Protein AF-A0A6C0EYM4-F1 (afdb_monomer)

Secondary structure (DSSP, 8-state):
----HHHHHHHHHHHHHHHHHHHHHHHS--PPPHHHHHHHSSHHHHHHHHHHHHHHHHHS-HHHHHHHHHHHHHHHHHHHHHSSHHHHHHHSPPHHHHHHHHHHHT-PPPPHHHHHHHHSPP----S-----S--------TTPPPTT-----

Radius of gyration: 28.39 Å; Cα contacts (8 Å, |Δi|>4): 62; chains: 1; bounding box: 70×40×73 Å

Sequence (153 aa):
MLKKNDSSNKLMNGQFLLFILFVLYIIFNIQTPEPIASIVDSTLGYVVIIGLFALMAVNLHPVVTLVGVFAIYLLFKRSSISTGSLAMTKFLPTENVKSQYLSAFNQFPVTLEEEVVQQMAPLQSGPSMSPKSFSPILNDLHDAANVNYNGVV

Solvent-accessible surface area (backbone atoms only — not comparable to full-atom values): 9386 Å² total; per-residue (Å²): 136,84,91,56,66,72,63,52,56,55,50,54,52,51,51,53,51,52,39,52,50,37,53,49,54,60,72,45,85,73,77,47,55,58,81,58,10,53,51,49,62,32,80,66,32,48,54,51,52,52,53,54,47,54,56,46,47,76,76,47,60,66,69,50,38,56,52,43,53,56,34,50,54,50,48,52,55,42,13,24,56,56,61,40,54,51,55,45,72,74,72,50,73,53,69,70,57,48,47,53,52,53,53,66,75,58,75,62,78,88,45,71,66,56,54,54,56,69,68,43,79,74,86,68,79,66,72,87,71,70,84,68,90,72,75,90,76,82,66,90,58,86,91,50,82,57,97,84,59,83,76,85,132

pLDDT: mean 81.29, std 11.36, range [40.66, 94.88]

Organism: NCBI:txid1070528

Mean predicted aligned error: 15.57 Å

Structure (mmCIF, N/CA/C/O backbone):
data_AF-A0A6C0EYM4-F1
#
_entry.id   AF-A0A6C0EYM4-F1
#
loop_
_atom_site.group_PDB
_atom_site.id
_atom_site.t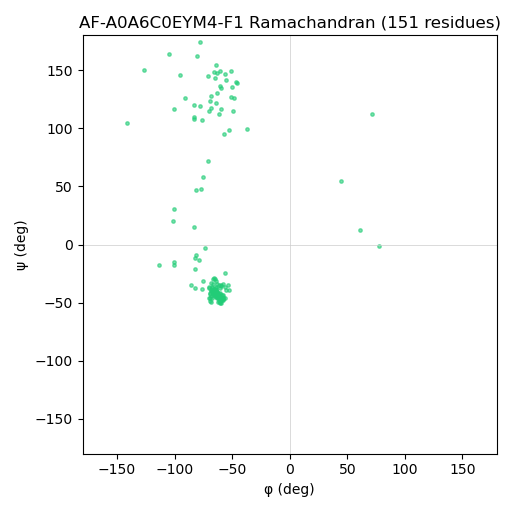ype_symbol
_atom_site.label_atom_id
_atom_site.label_alt_id
_atom_site.label_comp_id
_atom_site.label_asym_id
_atom_site.label_entity_id
_atom_site.label_seq_id
_atom_site.pdbx_PDB_ins_code
_atom_site.Cartn_x
_atom_site.Cartn_y
_atom_site.Cartn_z
_atom_site.occupancy
_atom_site.B_iso_or_equiv
_atom_site.auth_seq_id
_atom_site.auth_comp_id
_atom_site.auth_asym_id
_atom_site.auth_atom_id
_atom_site.pdbx_PDB_model_num
ATOM 1 N N . MET A 1 1 ? 32.669 21.228 -27.493 1.00 40.66 1 MET A N 1
ATOM 2 C CA . MET A 1 1 ? 32.508 19.877 -28.080 1.00 40.66 1 MET A CA 1
ATOM 3 C C . MET A 1 1 ? 31.942 18.954 -27.006 1.00 40.66 1 MET A C 1
ATOM 5 O O . MET A 1 1 ? 32.619 18.687 -26.023 1.00 40.66 1 MET A O 1
ATOM 9 N N . LEU A 1 2 ? 30.664 18.587 -27.122 1.00 53.31 2 LEU A N 1
ATOM 10 C CA . LEU A 1 2 ? 29.898 17.879 -26.090 1.00 53.31 2 LEU A CA 1
ATOM 11 C C . LEU A 1 2 ? 30.152 16.366 -26.161 1.00 53.31 2 LEU A C 1
ATOM 13 O O . LEU A 1 2 ? 29.688 15.690 -27.076 1.00 53.31 2 LEU A O 1
ATOM 17 N N . LYS A 1 3 ? 30.854 15.836 -25.157 1.00 55.25 3 LYS A N 1
ATOM 18 C CA . LYS A 1 3 ? 31.043 14.402 -24.899 1.00 55.25 3 LYS A CA 1
ATOM 19 C C . LYS A 1 3 ? 29.722 13.787 -24.398 1.00 55.25 3 LYS A C 1
ATOM 21 O O . LYS A 1 3 ? 29.570 13.528 -23.211 1.00 55.25 3 LYS A O 1
ATOM 26 N N . LYS A 1 4 ? 28.727 13.636 -25.285 1.00 58.12 4 LYS A N 1
ATOM 27 C CA . LYS A 1 4 ? 27.365 13.168 -24.938 1.00 58.12 4 LYS A CA 1
ATOM 28 C C . LYS A 1 4 ? 27.100 11.682 -25.258 1.00 58.12 4 LYS A C 1
ATOM 30 O O . LYS A 1 4 ? 26.151 11.120 -24.721 1.00 58.12 4 LYS A O 1
ATOM 35 N N . ASN A 1 5 ? 27.936 11.018 -26.062 1.00 59.81 5 ASN A N 1
ATOM 36 C CA . ASN A 1 5 ? 27.590 9.692 -26.598 1.00 59.81 5 ASN A CA 1
ATOM 37 C C . ASN A 1 5 ? 27.705 8.520 -25.607 1.00 59.81 5 ASN A C 1
ATOM 39 O O . ASN A 1 5 ? 26.822 7.667 -25.606 1.00 59.81 5 ASN A O 1
ATOM 43 N N . ASP A 1 6 ? 28.703 8.478 -24.720 1.00 61.38 6 ASP A N 1
ATOM 44 C CA . ASP A 1 6 ? 28.853 7.319 -23.816 1.00 61.38 6 ASP A CA 1
ATOM 45 C C . ASP A 1 6 ? 27.756 7.240 -22.745 1.00 61.38 6 ASP A C 1
ATOM 47 O O . ASP A 1 6 ? 27.263 6.160 -22.420 1.00 61.38 6 ASP A O 1
ATOM 51 N N . SER A 1 7 ? 27.322 8.389 -22.215 1.00 61.56 7 SER A N 1
ATOM 52 C CA . SER A 1 7 ? 26.295 8.432 -21.165 1.00 61.56 7 SER A CA 1
ATOM 53 C C . SER A 1 7 ? 24.909 8.041 -21.695 1.00 61.56 7 SER A C 1
ATOM 55 O O . SER A 1 7 ? 24.162 7.331 -21.023 1.00 61.56 7 SER A O 1
ATOM 57 N N . SER A 1 8 ? 24.585 8.431 -22.935 1.00 61.97 8 SER A N 1
ATOM 58 C CA . SER A 1 8 ? 23.299 8.114 -23.570 1.00 61.97 8 SER A CA 1
ATOM 59 C C . SER A 1 8 ? 23.117 6.611 -23.786 1.00 61.97 8 SER A C 1
ATOM 61 O O . SER A 1 8 ? 22.057 6.075 -23.475 1.00 61.97 8 SER A O 1
ATOM 63 N N . ASN A 1 9 ? 24.157 5.911 -24.253 1.00 64.69 9 ASN A N 1
ATOM 64 C CA . ASN A 1 9 ? 24.098 4.461 -24.468 1.00 64.69 9 ASN A CA 1
ATOM 65 C C . ASN A 1 9 ? 23.930 3.701 -23.144 1.00 64.69 9 ASN A C 1
ATOM 67 O O . ASN A 1 9 ? 23.162 2.744 -23.061 1.00 64.69 9 ASN A O 1
ATOM 71 N N . LYS A 1 10 ? 24.586 4.168 -22.075 1.00 65.94 10 LYS A N 1
ATOM 72 C CA . LYS A 1 10 ? 24.454 3.574 -20.738 1.00 65.94 10 LYS A CA 1
ATOM 73 C C . LYS A 1 10 ? 23.054 3.780 -20.141 1.00 65.94 10 LYS A C 1
ATOM 75 O O . LYS A 1 10 ? 22.506 2.851 -19.552 1.00 65.94 10 LYS A O 1
ATOM 80 N N . LEU A 1 11 ? 22.459 4.960 -20.329 1.00 66.62 11 LEU A N 1
ATOM 81 C CA . LEU A 1 11 ? 21.071 5.254 -19.947 1.00 66.62 11 LEU A CA 1
ATOM 82 C C . LEU A 1 11 ? 20.071 4.380 -20.713 1.00 66.62 11 LEU A C 1
ATOM 84 O O . LEU A 1 11 ? 19.159 3.827 -20.104 1.00 66.62 11 LEU A O 1
ATOM 88 N N . MET A 1 12 ? 20.274 4.201 -22.019 1.00 71.69 12 MET A N 1
ATOM 89 C CA . MET A 1 12 ? 19.407 3.376 -22.865 1.00 71.69 12 MET A CA 1
ATOM 90 C C . MET A 1 12 ? 19.439 1.898 -22.440 1.00 71.69 12 MET A C 1
ATOM 92 O O . MET A 1 12 ? 18.391 1.261 -22.329 1.00 71.69 12 MET A O 1
ATOM 96 N N . ASN A 1 13 ? 20.619 1.392 -22.068 1.00 79.88 13 ASN A N 1
ATOM 97 C CA . ASN A 1 13 ? 20.774 0.050 -21.498 1.00 79.88 13 ASN A CA 1
ATOM 98 C C . ASN A 1 13 ? 20.079 -0.087 -20.129 1.00 79.88 13 ASN A C 1
ATOM 100 O O . ASN A 1 13 ? 19.456 -1.110 -19.851 1.00 79.88 13 ASN A O 1
ATOM 104 N N . GLY A 1 14 ? 20.142 0.949 -19.283 1.00 85.62 14 GLY A N 1
ATOM 105 C CA . GLY A 1 14 ? 19.456 0.969 -17.987 1.00 85.62 14 GLY A CA 1
ATOM 106 C C . GLY A 1 14 ? 17.929 0.977 -18.114 1.00 85.62 14 GLY A C 1
ATOM 107 O O . GLY A 1 14 ? 17.249 0.250 -17.393 1.00 85.62 14 GLY A O 1
ATOM 108 N N . GLN A 1 15 ? 17.383 1.739 -19.066 1.00 87.50 15 GLN A N 1
ATOM 109 C CA . GLN A 1 15 ? 15.942 1.762 -19.347 1.00 87.50 15 GLN A CA 1
ATOM 110 C C . GLN A 1 15 ? 15.438 0.411 -19.858 1.00 87.50 15 GLN A C 1
ATOM 112 O O . GLN A 1 15 ? 14.371 -0.041 -19.448 1.00 87.50 15 GLN A O 1
ATOM 117 N N . PHE A 1 16 ? 16.221 -0.254 -20.710 1.00 88.81 16 PHE A N 1
ATOM 118 C CA . PHE A 1 16 ? 15.896 -1.586 -21.213 1.00 88.81 16 PHE A CA 1
ATOM 119 C C . PHE A 1 16 ? 15.910 -2.646 -20.100 1.00 88.81 16 PHE A C 1
ATOM 121 O O . PHE A 1 16 ? 15.002 -3.472 -20.013 1.00 88.81 16 PHE A O 1
ATOM 128 N N . LEU A 1 17 ? 16.891 -2.579 -19.195 1.00 90.75 17 LEU A N 1
ATOM 129 C CA . LEU A 1 17 ? 16.949 -3.449 -18.019 1.00 90.75 17 LEU A CA 1
ATOM 130 C C . LEU A 1 17 ? 15.743 -3.235 -17.090 1.00 90.75 17 LEU A C 1
ATOM 132 O O . LEU A 1 17 ? 15.131 -4.200 -16.635 1.00 90.75 17 LEU A O 1
ATOM 136 N N . LEU A 1 18 ? 15.367 -1.979 -16.849 1.00 90.62 18 LEU A N 1
ATOM 137 C CA . LEU A 1 18 ? 14.222 -1.626 -16.007 1.00 90.62 18 LEU A CA 1
ATOM 138 C C . LEU A 1 18 ? 12.887 -2.053 -16.641 1.00 90.62 18 LEU A C 1
ATOM 140 O O . LEU A 1 18 ? 11.997 -2.540 -15.949 1.00 90.62 18 LEU A O 1
ATOM 144 N N . PHE A 1 19 ? 12.776 -1.959 -17.967 1.00 92.00 19 PHE A N 1
ATOM 145 C CA . PHE A 1 19 ? 11.646 -2.498 -18.721 1.00 92.00 19 PHE A CA 1
ATOM 146 C C . PHE A 1 19 ? 11.509 -4.013 -18.541 1.00 92.00 19 PHE A C 1
ATOM 148 O O . PHE A 1 19 ? 10.433 -4.491 -18.186 1.00 92.00 19 PHE A O 1
ATOM 155 N N . ILE A 1 20 ? 12.599 -4.764 -18.724 1.00 92.56 20 ILE A N 1
ATOM 156 C CA . ILE A 1 20 ? 12.616 -6.217 -18.507 1.00 92.56 20 ILE A CA 1
ATOM 157 C C . ILE A 1 20 ? 12.218 -6.558 -17.071 1.00 92.56 20 ILE A C 1
ATOM 159 O O . ILE A 1 20 ? 11.397 -7.450 -16.866 1.00 92.56 20 ILE A O 1
ATOM 163 N N . LEU A 1 21 ? 12.741 -5.825 -16.086 1.00 92.19 21 LEU A N 1
ATOM 164 C CA . LEU A 1 21 ? 12.388 -6.013 -14.682 1.00 92.19 21 LEU A CA 1
ATOM 165 C C . LEU A 1 21 ? 10.879 -5.844 -14.450 1.00 92.19 21 LEU A C 1
ATOM 167 O O . LEU A 1 21 ? 10.273 -6.681 -13.786 1.00 92.19 21 LEU A O 1
ATOM 171 N N . PHE A 1 22 ? 10.258 -4.803 -15.012 1.00 92.50 22 PHE A N 1
ATOM 172 C CA . PHE A 1 22 ? 8.813 -4.595 -14.884 1.00 92.50 22 PHE A CA 1
ATOM 173 C C . PHE A 1 22 ? 7.997 -5.671 -15.584 1.00 92.50 22 PHE A C 1
ATOM 175 O O . PHE A 1 22 ? 7.025 -6.157 -15.013 1.00 92.50 22 PHE A O 1
ATOM 182 N N . VAL A 1 23 ? 8.393 -6.083 -16.786 1.00 93.25 23 VAL A N 1
ATOM 183 C CA . VAL A 1 23 ? 7.708 -7.163 -17.506 1.00 93.25 23 VAL A CA 1
ATOM 184 C C . VAL A 1 23 ? 7.774 -8.466 -16.709 1.00 93.25 23 VAL A C 1
ATOM 186 O O . VAL A 1 23 ? 6.745 -9.110 -16.504 1.00 93.25 23 VAL A O 1
ATOM 189 N N . LEU A 1 24 ? 8.953 -8.821 -16.191 1.00 92.69 24 LEU A N 1
ATOM 190 C CA . LEU A 1 24 ? 9.112 -9.979 -15.314 1.00 92.69 24 LEU A CA 1
ATOM 191 C C . LEU A 1 24 ? 8.258 -9.830 -14.052 1.00 92.69 24 LEU A C 1
ATOM 193 O O . LEU A 1 24 ? 7.535 -10.752 -13.699 1.00 92.69 24 LEU A O 1
ATOM 197 N N . TYR A 1 25 ? 8.265 -8.668 -13.407 1.00 90.44 25 TYR A N 1
ATOM 198 C CA . TYR A 1 25 ? 7.447 -8.426 -12.221 1.00 90.44 25 TYR A CA 1
ATOM 199 C C . TYR A 1 25 ? 5.938 -8.576 -12.481 1.00 90.44 25 TYR A C 1
ATOM 201 O O . TYR A 1 25 ? 5.199 -9.069 -11.626 1.00 90.44 25 TYR A O 1
ATOM 209 N N . ILE A 1 26 ? 5.466 -8.151 -13.654 1.00 90.69 26 ILE A N 1
ATOM 210 C CA . ILE A 1 26 ? 4.059 -8.265 -14.044 1.00 90.69 26 ILE A CA 1
ATOM 211 C C . ILE A 1 26 ? 3.683 -9.735 -14.255 1.00 90.69 26 ILE A C 1
ATOM 213 O O . ILE A 1 26 ? 2.680 -10.189 -13.700 1.00 90.69 26 ILE A O 1
ATOM 217 N N . ILE A 1 27 ? 4.491 -10.474 -15.022 1.00 92.62 27 ILE A N 1
ATOM 218 C CA . ILE A 1 27 ? 4.232 -11.877 -15.381 1.00 92.62 27 ILE A CA 1
ATOM 219 C C . ILE A 1 27 ? 4.377 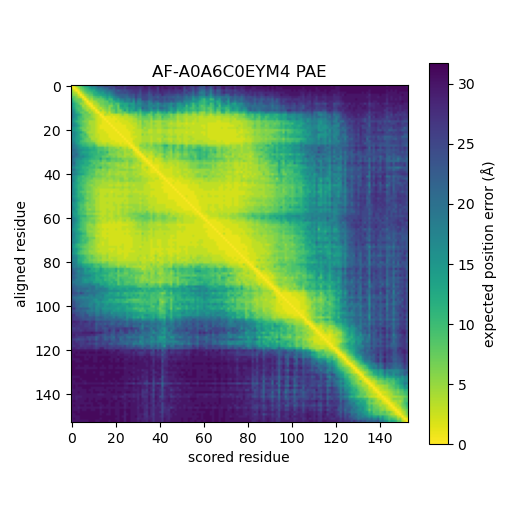-12.790 -14.165 1.00 92.62 27 ILE A C 1
ATOM 221 O O . ILE A 1 27 ? 3.508 -13.620 -13.893 1.00 92.62 27 ILE A O 1
ATOM 225 N N . PHE A 1 28 ? 5.470 -12.643 -13.421 1.00 87.75 28 PHE A N 1
ATOM 226 C CA . PHE A 1 28 ? 5.705 -13.433 -12.228 1.00 87.75 28 PHE A CA 1
ATOM 227 C C . PHE A 1 28 ? 4.857 -12.870 -11.089 1.00 87.75 28 PHE A C 1
ATOM 229 O O . PHE A 1 28 ? 5.010 -11.722 -10.674 1.00 87.75 28 PHE A O 1
ATOM 236 N N . ASN A 1 29 ? 3.956 -13.690 -10.551 1.00 83.00 29 ASN A N 1
ATOM 237 C CA . ASN A 1 29 ? 3.148 -13.340 -9.386 1.00 83.00 29 ASN A CA 1
ATOM 238 C C . ASN A 1 29 ? 3.973 -13.414 -8.089 1.00 83.00 29 ASN A C 1
ATOM 240 O O . ASN A 1 29 ? 3.677 -14.194 -7.188 1.00 83.00 29 ASN A O 1
ATOM 244 N N . ILE A 1 30 ? 5.055 -12.637 -8.030 1.00 83.44 30 ILE A N 1
ATOM 245 C CA . ILE A 1 30 ? 5.956 -12.578 -6.882 1.00 83.44 30 ILE A CA 1
ATOM 246 C C . ILE A 1 30 ? 5.208 -11.877 -5.752 1.00 83.44 30 ILE A C 1
ATOM 248 O O . ILE A 1 30 ? 4.863 -10.696 -5.867 1.00 83.44 30 ILE A O 1
ATOM 252 N N . GLN A 1 31 ? 4.954 -12.613 -4.672 1.00 82.00 31 GLN A N 1
ATOM 253 C CA . GLN A 1 31 ? 4.410 -12.048 -3.445 1.00 82.00 31 GLN A CA 1
ATOM 254 C C . GLN A 1 31 ? 5.458 -11.146 -2.796 1.00 82.00 31 GLN A C 1
ATOM 256 O O . GLN A 1 31 ? 6.612 -11.531 -2.610 1.00 82.00 31 GLN A O 1
ATOM 261 N N . THR A 1 32 ? 5.052 -9.917 -2.494 1.00 84.69 32 THR A N 1
ATOM 262 C CA . THR A 1 32 ? 5.879 -8.958 -1.764 1.00 84.69 32 THR A CA 1
ATOM 263 C C . THR A 1 32 ? 6.020 -9.442 -0.323 1.00 84.69 32 THR A C 1
ATOM 265 O O . THR A 1 32 ? 4.990 -9.634 0.319 1.00 84.69 32 THR A O 1
ATOM 268 N N . PRO A 1 33 ? 7.241 -9.649 0.197 1.00 85.56 33 PRO A N 1
ATOM 269 C CA . PRO A 1 33 ? 7.425 -10.078 1.576 1.00 85.56 33 PRO A CA 1
ATOM 270 C C . PRO A 1 33 ? 6.907 -9.008 2.545 1.00 85.56 33 PRO A C 1
ATOM 272 O O . PRO A 1 33 ? 6.999 -7.808 2.275 1.00 85.56 33 PRO A O 1
ATOM 275 N N . GLU A 1 34 ? 6.388 -9.459 3.683 1.00 83.69 34 GLU A N 1
ATOM 276 C CA . GLU A 1 34 ? 5.642 -8.653 4.657 1.00 83.69 34 GLU A CA 1
ATOM 277 C C . GLU A 1 34 ? 6.358 -7.365 5.134 1.00 83.69 34 GLU A C 1
ATOM 279 O O . GLU A 1 34 ? 5.713 -6.313 5.143 1.00 83.69 34 GLU A O 1
ATOM 284 N N . PRO A 1 35 ? 7.688 -7.341 5.371 1.00 84.19 35 PRO A N 1
ATOM 285 C CA . PRO A 1 35 ? 8.384 -6.110 5.763 1.00 84.19 35 PRO A CA 1
ATOM 286 C C . PRO A 1 35 ? 8.371 -5.016 4.688 1.00 84.19 35 PRO A C 1
ATOM 288 O O . PRO A 1 35 ? 8.384 -3.831 4.999 1.00 84.19 35 PRO A O 1
ATOM 291 N N . ILE A 1 36 ? 8.370 -5.401 3.408 1.00 84.56 36 ILE A N 1
ATOM 292 C CA . ILE A 1 36 ? 8.307 -4.449 2.290 1.00 84.56 36 ILE A CA 1
ATOM 293 C C . ILE A 1 36 ? 6.852 -4.045 2.057 1.00 84.56 36 ILE A C 1
ATOM 295 O O . ILE A 1 36 ? 6.567 -2.884 1.764 1.00 84.56 36 ILE A O 1
ATOM 299 N N . ALA A 1 37 ? 5.933 -5.000 2.215 1.00 85.94 37 ALA A N 1
ATOM 300 C CA . ALA A 1 37 ? 4.513 -4.773 2.022 1.00 85.94 37 ALA A CA 1
ATOM 301 C C . ALA A 1 37 ? 3.936 -3.766 3.031 1.00 85.94 37 ALA A C 1
ATOM 303 O O . ALA A 1 37 ? 3.147 -2.906 2.649 1.00 85.94 37 ALA A O 1
ATOM 304 N N . SER A 1 38 ? 4.367 -3.801 4.293 1.00 85.25 38 SER A N 1
ATOM 305 C CA . SER A 1 38 ? 3.912 -2.846 5.313 1.00 85.25 38 SER A CA 1
ATOM 306 C C . SER A 1 38 ? 4.383 -1.408 5.048 1.00 85.25 38 SER A C 1
ATOM 308 O O . SER A 1 38 ? 3.646 -0.456 5.296 1.00 85.25 38 SER A O 1
ATOM 310 N N . ILE A 1 39 ? 5.582 -1.232 4.482 1.00 87.81 39 ILE A N 1
ATOM 311 C CA . ILE A 1 39 ? 6.114 0.088 4.104 1.00 87.81 39 ILE A CA 1
ATOM 312 C C . ILE A 1 39 ? 5.341 0.657 2.910 1.00 87.81 39 ILE A C 1
ATOM 314 O O . ILE A 1 39 ? 4.969 1.834 2.898 1.00 87.81 39 ILE A O 1
ATOM 318 N N . VAL A 1 40 ? 5.113 -0.184 1.901 1.00 88.88 40 VAL A N 1
ATOM 319 C CA . VAL A 1 40 ? 4.411 0.183 0.668 1.00 88.88 40 VAL A CA 1
ATOM 320 C C . VAL A 1 40 ? 2.930 0.463 0.939 1.00 88.88 40 VAL A C 1
ATOM 322 O O . VAL A 1 40 ? 2.415 1.469 0.458 1.00 88.88 40 VAL A O 1
ATOM 325 N N . ASP A 1 41 ? 2.263 -0.383 1.728 1.00 87.94 41 ASP A N 1
ATOM 326 C CA . ASP A 1 41 ? 0.850 -0.264 2.118 1.00 87.94 41 ASP A CA 1
ATOM 327 C C . ASP A 1 41 ? 0.655 0.716 3.287 1.00 87.94 41 ASP A C 1
ATOM 329 O O . ASP A 1 41 ? -0.021 0.443 4.277 1.00 87.94 41 ASP A O 1
ATOM 333 N N . SER A 1 42 ? 1.281 1.885 3.174 1.00 90.31 42 SER A N 1
ATOM 334 C CA . SER A 1 42 ? 1.094 3.011 4.082 1.00 90.31 42 SER A CA 1
ATOM 335 C C . SER A 1 42 ? 0.733 4.255 3.276 1.00 90.31 42 SER A C 1
ATOM 337 O O . SER A 1 42 ? 1.168 4.421 2.135 1.00 90.31 42 SER A O 1
ATOM 339 N N . THR A 1 43 ? -0.036 5.178 3.860 1.00 89.56 43 THR A N 1
ATOM 340 C CA . THR A 1 43 ? -0.426 6.426 3.177 1.00 89.56 43 THR A CA 1
ATOM 341 C C . THR A 1 43 ? 0.793 7.209 2.683 1.00 89.56 43 THR A C 1
ATOM 343 O O . THR A 1 43 ? 0.783 7.741 1.575 1.00 89.56 43 THR A O 1
ATOM 346 N N . LEU A 1 44 ? 1.873 7.235 3.474 1.00 92.12 44 LEU A N 1
ATOM 347 C CA . LEU A 1 44 ? 3.140 7.851 3.075 1.00 92.12 44 LEU A CA 1
ATOM 348 C C . LEU A 1 44 ? 3.838 7.059 1.962 1.00 92.12 44 LEU A C 1
ATOM 350 O O . LEU A 1 44 ? 4.318 7.666 1.006 1.00 92.12 44 LEU A O 1
ATOM 354 N N . GLY A 1 45 ? 3.857 5.727 2.050 1.00 90.69 45 GLY A N 1
ATOM 355 C CA . GLY A 1 45 ? 4.422 4.846 1.026 1.00 90.69 45 GLY A CA 1
ATOM 356 C C . GLY A 1 45 ? 3.788 5.074 -0.344 1.00 90.69 45 GLY A C 1
ATOM 357 O O . GLY A 1 45 ? 4.505 5.273 -1.328 1.00 90.69 45 GLY A O 1
ATOM 358 N N . TYR A 1 46 ? 2.457 5.164 -0.403 1.00 91.06 46 TYR A N 1
ATOM 359 C CA . TYR A 1 46 ? 1.740 5.465 -1.642 1.00 91.06 46 TYR A CA 1
ATOM 360 C C . TYR A 1 46 ? 2.145 6.810 -2.250 1.00 91.06 46 TYR A C 1
ATOM 362 O O . TYR A 1 46 ? 2.452 6.874 -3.443 1.00 91.06 46 TYR A O 1
ATOM 370 N N . VAL A 1 47 ? 2.212 7.876 -1.447 1.00 94.56 47 VAL A N 1
ATOM 371 C CA . VAL A 1 47 ? 2.609 9.212 -1.926 1.00 94.56 47 VAL A CA 1
ATOM 372 C C . VAL A 1 47 ? 4.042 9.206 -2.460 1.00 94.56 47 VAL A C 1
ATOM 374 O O . VAL A 1 47 ? 4.299 9.737 -3.542 1.00 94.56 47 VAL A O 1
ATOM 377 N N . VAL A 1 48 ? 4.972 8.574 -1.739 1.00 94.88 48 VAL A N 1
ATOM 378 C CA . VAL A 1 48 ? 6.384 8.503 -2.139 1.00 94.88 48 VAL A CA 1
ATOM 379 C C . VAL A 1 48 ? 6.553 7.719 -3.440 1.00 94.88 48 VAL A C 1
ATOM 381 O O . VAL A 1 48 ? 7.259 8.180 -4.337 1.00 94.88 48 VAL A O 1
ATOM 384 N N . ILE A 1 49 ? 5.888 6.570 -3.584 1.00 94.31 49 ILE A N 1
ATOM 385 C CA . ILE A 1 49 ? 5.995 5.734 -4.789 1.00 94.31 49 ILE A CA 1
ATOM 386 C C . ILE A 1 49 ? 5.392 6.445 -6.003 1.00 94.31 49 ILE A C 1
ATOM 388 O O . ILE A 1 49 ? 5.999 6.438 -7.074 1.00 94.31 49 ILE A O 1
ATOM 392 N N . ILE A 1 50 ? 4.244 7.110 -5.843 1.00 94.06 50 ILE A N 1
ATOM 393 C CA . ILE A 1 50 ? 3.633 7.906 -6.917 1.00 94.06 50 ILE A CA 1
ATOM 394 C C . ILE A 1 50 ? 4.541 9.082 -7.303 1.00 94.06 50 ILE A C 1
ATOM 396 O O . ILE A 1 50 ? 4.739 9.333 -8.492 1.00 94.06 50 ILE A O 1
ATOM 400 N N . GLY A 1 51 ? 5.142 9.772 -6.329 1.00 94.31 51 GLY A N 1
ATOM 401 C CA . GLY A 1 51 ? 6.084 10.865 -6.582 1.00 94.31 51 GLY A CA 1
ATOM 402 C C . GLY A 1 51 ? 7.342 10.400 -7.321 1.00 94.31 51 GLY A C 1
ATOM 403 O O . GLY A 1 51 ? 7.735 11.003 -8.322 1.00 94.31 51 GLY A O 1
ATOM 404 N N . LEU A 1 52 ? 7.934 9.283 -6.888 1.00 92.81 52 LEU A N 1
ATOM 405 C CA . LEU A 1 52 ? 9.074 8.664 -7.567 1.00 92.81 52 LEU A CA 1
ATOM 406 C C . LEU A 1 52 ? 8.707 8.260 -8.998 1.00 92.81 52 LEU A C 1
ATOM 408 O O . LEU A 1 52 ? 9.474 8.508 -9.929 1.00 92.81 52 LEU A O 1
ATOM 412 N N . PHE A 1 53 ? 7.524 7.679 -9.189 1.00 94.19 53 PHE A N 1
ATOM 413 C CA . PHE A 1 53 ? 7.047 7.293 -10.508 1.00 94.19 53 PHE A CA 1
ATOM 414 C C . PHE A 1 53 ? 6.824 8.493 -11.426 1.00 94.19 53 PHE A C 1
ATOM 416 O O . PHE A 1 53 ? 7.210 8.432 -12.590 1.00 94.19 53 PHE A O 1
ATOM 423 N N . ALA A 1 54 ? 6.273 9.596 -10.918 1.00 93.62 54 ALA A N 1
ATOM 424 C CA . ALA A 1 54 ? 6.112 10.825 -11.690 1.00 93.62 54 ALA A CA 1
ATOM 425 C C . ALA A 1 54 ? 7.467 11.375 -12.165 1.00 93.62 54 ALA A C 1
ATOM 427 O O . ALA A 1 54 ? 7.611 11.744 -13.331 1.00 93.62 54 ALA A O 1
ATOM 428 N N . LEU A 1 55 ? 8.492 11.353 -11.305 1.00 92.00 55 LEU A N 1
ATOM 429 C CA . LEU A 1 55 ? 9.858 11.713 -11.701 1.00 92.00 55 LEU A CA 1
ATOM 430 C C . LEU A 1 55 ? 10.406 10.759 -12.768 1.00 92.00 55 LEU A C 1
ATOM 432 O O . LEU A 1 55 ? 11.032 11.199 -13.734 1.00 92.00 55 LEU A O 1
ATOM 436 N N . MET A 1 56 ? 10.149 9.459 -12.627 1.00 89.12 56 MET A N 1
ATOM 437 C CA . MET A 1 56 ? 10.554 8.457 -13.609 1.00 89.12 56 MET A CA 1
ATOM 438 C C . MET A 1 56 ? 9.857 8.688 -14.960 1.00 89.12 56 MET A C 1
ATOM 440 O O . MET A 1 56 ? 10.505 8.639 -16.001 1.00 89.12 56 MET A O 1
ATOM 444 N N . ALA A 1 57 ? 8.568 9.030 -14.948 1.00 90.44 57 ALA A N 1
ATOM 445 C CA . ALA A 1 57 ? 7.757 9.263 -16.138 1.00 90.44 57 ALA A CA 1
ATOM 446 C C . ALA A 1 57 ? 8.268 10.422 -17.008 1.00 90.44 57 ALA A C 1
ATOM 448 O O . ALA A 1 57 ? 8.186 10.339 -18.231 1.00 90.44 57 ALA A O 1
ATOM 449 N N . VAL A 1 58 ? 8.817 11.474 -16.392 1.00 91.31 58 VAL A N 1
ATOM 450 C CA . VAL A 1 58 ? 9.378 12.637 -17.106 1.00 91.31 58 VAL A CA 1
ATOM 451 C C . VAL A 1 58 ? 10.735 12.321 -17.748 1.00 91.31 58 VAL A C 1
ATOM 453 O O . VAL A 1 58 ? 11.076 12.888 -18.783 1.00 91.31 58 VAL A O 1
ATOM 456 N N . ASN A 1 59 ? 11.520 11.424 -17.144 1.00 88.12 59 ASN A N 1
ATOM 457 C CA . ASN A 1 59 ? 12.909 11.171 -17.543 1.00 88.12 59 ASN A CA 1
ATOM 458 C C . ASN A 1 59 ? 13.099 9.917 -18.417 1.00 88.12 59 ASN A C 1
ATOM 460 O O . ASN A 1 59 ? 14.154 9.763 -19.038 1.00 88.12 59 ASN A O 1
ATOM 464 N N . LEU A 1 60 ? 12.129 8.998 -18.447 1.00 87.00 60 LEU A N 1
ATOM 465 C CA . LEU A 1 60 ? 12.218 7.728 -19.176 1.00 87.00 60 LEU A CA 1
ATOM 466 C C . LEU A 1 60 ? 11.390 7.722 -20.464 1.00 87.00 60 LEU A C 1
ATOM 468 O O . LEU A 1 60 ? 10.493 8.534 -20.674 1.00 87.00 60 LEU A O 1
ATOM 472 N N . HIS A 1 61 ? 11.687 6.753 -21.333 1.00 88.31 61 HIS A N 1
ATOM 473 C CA . HIS A 1 61 ? 10.922 6.531 -22.552 1.00 88.31 61 HIS A CA 1
ATOM 474 C C . HIS A 1 61 ? 9.442 6.200 -22.243 1.00 88.31 61 HIS A C 1
ATOM 476 O O . HIS A 1 61 ? 9.186 5.343 -21.388 1.00 88.31 61 HIS A O 1
ATOM 482 N N . PRO A 1 62 ? 8.462 6.773 -22.977 1.00 88.38 62 PRO A N 1
ATOM 483 C CA . PRO A 1 62 ? 7.029 6.618 -22.689 1.00 88.38 62 PRO A CA 1
ATOM 484 C C . PRO A 1 62 ? 6.543 5.168 -22.575 1.00 88.38 62 PRO A C 1
ATOM 486 O O . PRO A 1 62 ? 5.682 4.858 -21.757 1.00 88.38 62 PRO A O 1
ATOM 489 N N . VAL A 1 63 ? 7.123 4.258 -23.363 1.00 90.25 63 VAL A N 1
ATOM 490 C CA . VAL A 1 63 ? 6.779 2.824 -23.334 1.00 90.25 63 VAL A CA 1
ATOM 491 C C . VAL A 1 63 ? 7.136 2.178 -21.992 1.00 90.25 63 VAL A C 1
ATOM 493 O O . VAL A 1 63 ? 6.345 1.404 -21.457 1.00 90.25 63 VAL A O 1
ATOM 496 N N . VAL A 1 64 ? 8.298 2.509 -21.419 1.00 91.00 64 VAL A N 1
ATOM 497 C CA . VAL A 1 64 ? 8.729 1.957 -20.122 1.00 91.00 64 VAL A CA 1
ATOM 498 C C . VAL A 1 64 ? 7.843 2.496 -19.008 1.00 91.00 64 VAL A C 1
ATOM 500 O O . VAL A 1 64 ? 7.432 1.745 -18.127 1.00 91.00 64 VAL A O 1
ATOM 503 N N . THR A 1 65 ? 7.489 3.777 -19.091 1.00 91.81 65 THR A N 1
ATOM 504 C CA . THR A 1 65 ? 6.558 4.420 -18.165 1.00 91.81 65 THR A CA 1
ATOM 505 C C . THR A 1 65 ? 5.182 3.761 -18.204 1.00 91.81 65 THR A C 1
ATOM 507 O O . THR A 1 65 ? 4.642 3.448 -17.147 1.00 91.81 65 THR A O 1
ATOM 510 N N . LEU A 1 66 ? 4.636 3.483 -19.394 1.00 93.62 66 LEU A N 1
ATOM 511 C CA . LEU A 1 66 ? 3.333 2.826 -19.542 1.00 93.62 66 LEU A CA 1
ATOM 512 C C . LEU A 1 66 ? 3.314 1.453 -18.861 1.00 93.62 66 LEU A C 1
ATOM 514 O O . LEU A 1 66 ? 2.411 1.167 -18.079 1.00 93.62 66 LEU A O 1
ATOM 518 N N . VAL A 1 67 ? 4.334 0.626 -19.106 1.00 94.44 67 VAL A N 1
ATOM 519 C CA . VAL A 1 67 ? 4.478 -0.673 -18.427 1.00 94.44 67 VAL A CA 1
ATOM 520 C C . VAL A 1 67 ? 4.684 -0.490 -16.919 1.00 94.44 67 VAL A C 1
ATOM 522 O O . VAL A 1 67 ? 4.121 -1.240 -16.121 1.00 94.44 67 VAL A O 1
ATOM 525 N N . GLY A 1 68 ? 5.416 0.547 -16.515 1.00 92.81 68 GLY A N 1
ATOM 526 C CA . GLY A 1 68 ? 5.612 0.920 -15.117 1.00 92.81 68 GLY A CA 1
ATOM 527 C C . GLY A 1 68 ? 4.314 1.241 -14.370 1.00 92.81 68 GLY A C 1
ATOM 528 O O . GLY A 1 68 ? 4.193 0.858 -13.208 1.00 92.81 68 GLY A O 1
ATOM 529 N N . VAL A 1 69 ? 3.311 1.845 -15.026 1.00 94.25 69 VAL A N 1
ATOM 530 C CA . VAL A 1 69 ? 1.983 2.072 -14.414 1.00 94.25 69 VAL A CA 1
ATOM 531 C C . VAL A 1 69 ? 1.360 0.746 -13.977 1.00 94.25 69 VAL A C 1
ATOM 533 O O . VAL A 1 69 ? 0.908 0.611 -12.839 1.00 94.25 69 VAL A O 1
ATOM 536 N N . PHE A 1 70 ? 1.370 -0.256 -14.861 1.00 94.19 70 PHE A N 1
ATOM 537 C CA . PHE A 1 70 ? 0.830 -1.581 -14.552 1.00 94.19 70 PHE A CA 1
ATOM 538 C C . PHE A 1 70 ? 1.625 -2.275 -13.446 1.00 94.19 70 PHE A C 1
ATOM 540 O O . PHE A 1 70 ? 1.029 -2.882 -12.554 1.00 94.19 70 PHE A O 1
ATOM 547 N N . ALA A 1 71 ? 2.954 -2.157 -13.473 1.00 93.44 71 ALA A N 1
ATOM 548 C CA . ALA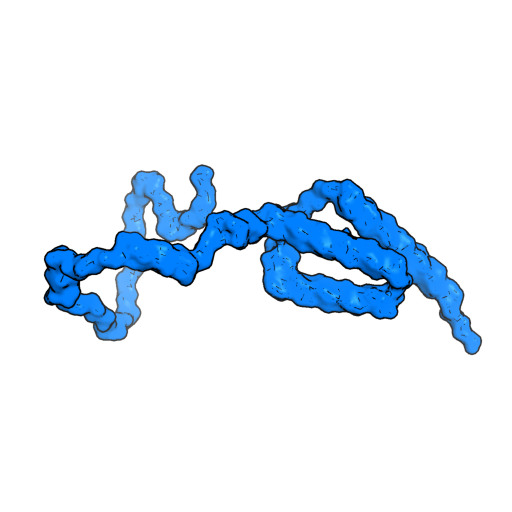 A 1 71 ? 3.816 -2.712 -12.436 1.00 93.44 71 ALA A CA 1
ATOM 549 C C . ALA A 1 71 ? 3.517 -2.101 -11.055 1.00 93.44 71 ALA A C 1
ATOM 551 O O . ALA A 1 71 ? 3.376 -2.844 -10.087 1.00 93.44 71 ALA A O 1
ATOM 552 N N . ILE A 1 72 ? 3.341 -0.780 -10.957 1.00 93.56 72 ILE A N 1
ATOM 553 C CA . ILE A 1 72 ? 3.016 -0.103 -9.690 1.00 93.56 72 ILE A CA 1
ATOM 554 C C . ILE A 1 72 ? 1.628 -0.485 -9.190 1.00 93.56 72 ILE A C 1
ATOM 556 O O . ILE A 1 72 ? 1.459 -0.770 -8.006 1.00 93.56 72 ILE A O 1
ATOM 560 N N . TYR A 1 73 ? 0.639 -0.546 -10.083 1.00 92.06 73 TYR A N 1
ATOM 561 C CA . TYR A 1 73 ? -0.697 -1.003 -9.711 1.00 92.06 73 TYR A CA 1
ATOM 562 C C . TYR A 1 73 ? -0.660 -2.422 -9.122 1.00 92.06 73 TYR A C 1
ATOM 564 O O . TYR A 1 73 ? -1.257 -2.688 -8.075 1.00 92.06 73 TYR A O 1
ATOM 572 N N . LEU A 1 74 ? 0.079 -3.331 -9.766 1.00 91.75 74 LEU A N 1
ATOM 573 C CA . LEU A 1 74 ? 0.273 -4.690 -9.263 1.00 91.75 74 LEU A CA 1
ATOM 574 C C . LEU A 1 74 ? 1.031 -4.708 -7.937 1.00 91.75 74 LEU A C 1
ATOM 576 O O . LEU A 1 74 ? 0.672 -5.492 -7.061 1.00 91.75 74 L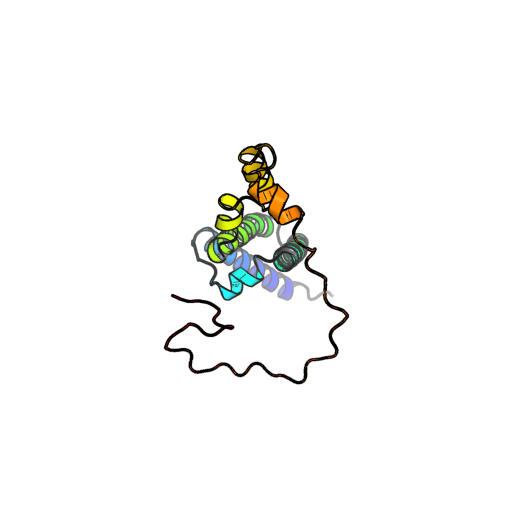EU A O 1
ATOM 580 N N . LEU A 1 75 ? 2.015 -3.829 -7.765 1.00 90.38 75 LEU A N 1
ATOM 58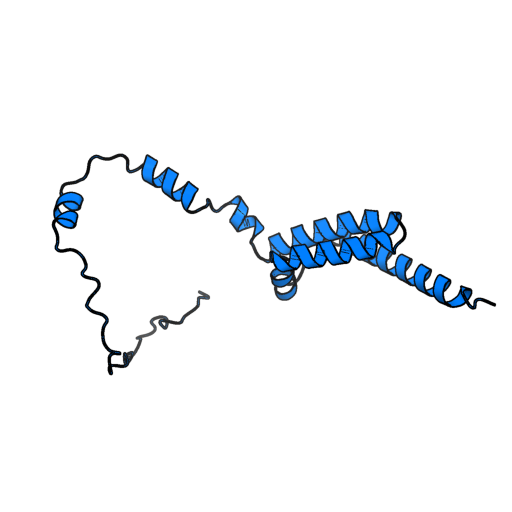1 C CA . LEU A 1 75 ? 2.761 -3.677 -6.522 1.00 90.38 75 LEU A CA 1
ATOM 582 C C . LEU A 1 75 ? 1.852 -3.265 -5.367 1.00 90.38 75 LEU A C 1
ATOM 584 O O . LEU A 1 75 ? 1.858 -3.938 -4.339 1.00 90.38 75 LEU A O 1
ATOM 588 N N . PHE A 1 76 ? 1.001 -2.255 -5.546 1.00 91.19 76 PHE A N 1
ATOM 589 C CA . PHE A 1 76 ? 0.043 -1.842 -4.514 1.00 91.19 76 PHE A CA 1
ATOM 590 C C . PHE A 1 76 ? -0.961 -2.941 -4.193 1.00 91.19 76 PHE A C 1
ATOM 592 O O . PHE A 1 76 ? -1.188 -3.262 -3.027 1.00 91.19 76 PHE A O 1
ATOM 599 N N . LYS A 1 77 ? -1.516 -3.582 -5.225 1.00 89.69 77 LYS A N 1
ATOM 600 C CA . LYS A 1 77 ? -2.473 -4.672 -5.036 1.00 89.69 77 LYS A CA 1
ATOM 601 C C . LYS A 1 77 ? -1.855 -5.839 -4.263 1.00 89.69 77 LYS A C 1
ATOM 603 O O . LYS A 1 77 ? -2.481 -6.356 -3.343 1.00 89.69 77 LYS A O 1
ATOM 608 N N . ARG A 1 78 ? -0.642 -6.264 -4.628 1.00 89.19 78 ARG A N 1
ATOM 609 C CA . ARG A 1 78 ? 0.058 -7.381 -3.971 1.00 89.19 78 ARG A CA 1
ATOM 610 C C . ARG A 1 78 ? 0.467 -7.023 -2.544 1.00 89.19 78 ARG A C 1
ATOM 612 O O . ARG A 1 78 ? 0.290 -7.849 -1.654 1.00 89.19 78 ARG A O 1
ATOM 619 N N . SER A 1 79 ? 0.907 -5.785 -2.326 1.00 87.50 79 SER A N 1
ATOM 620 C CA . SER A 1 79 ? 1.224 -5.258 -1.000 1.00 87.50 79 SER A CA 1
ATOM 621 C C . SER A 1 79 ? 0.010 -5.301 -0.073 1.00 87.50 79 SER A C 1
ATOM 623 O O . SER A 1 79 ? 0.076 -5.890 0.998 1.00 87.50 79 SER A O 1
ATOM 625 N N . SER A 1 80 ? -1.134 -4.783 -0.529 1.00 84.75 80 SER A N 1
ATOM 626 C CA . SER A 1 80 ? -2.367 -4.734 0.266 1.00 84.75 80 SER A CA 1
ATOM 627 C C . SER A 1 80 ? -2.953 -6.121 0.571 1.00 84.75 80 SER A C 1
ATOM 629 O O . SER A 1 80 ? -3.573 -6.329 1.617 1.00 84.75 80 SER A O 1
ATOM 631 N N . ILE A 1 81 ? -2.732 -7.097 -0.320 1.00 85.94 81 ILE A N 1
ATOM 632 C CA . ILE A 1 81 ? -3.065 -8.506 -0.061 1.00 85.94 81 ILE A CA 1
ATOM 633 C C . ILE A 1 81 ? -2.143 -9.087 1.016 1.00 85.94 81 ILE A C 1
ATOM 635 O O . ILE A 1 81 ? -2.636 -9.746 1.926 1.00 85.94 81 ILE A O 1
ATOM 639 N N . SER A 1 82 ? -0.831 -8.843 0.932 1.00 84.94 82 SER A N 1
ATOM 640 C CA . SER A 1 82 ? 0.143 -9.386 1.887 1.00 84.94 82 SER A CA 1
ATOM 641 C C . SER A 1 82 ? -0.014 -8.806 3.293 1.00 84.94 82 SER A C 1
ATOM 643 O O . SER A 1 82 ? 0.146 -9.541 4.259 1.00 84.94 82 SER A O 1
ATOM 645 N N . THR A 1 83 ? -0.333 -7.516 3.415 1.00 82.94 83 THR A N 1
ATOM 646 C CA . THR A 1 83 ? -0.559 -6.847 4.709 1.00 82.94 83 THR A CA 1
ATOM 647 C C . THR A 1 83 ? -1.958 -7.144 5.278 1.00 82.94 83 THR A C 1
ATOM 649 O O . THR A 1 83 ? -2.241 -6.857 6.434 1.00 82.94 83 THR A O 1
ATOM 652 N N . GLY A 1 84 ? -2.876 -7.701 4.476 1.00 78.31 84 GLY A N 1
ATOM 653 C CA . GLY A 1 84 ? -4.258 -7.978 4.890 1.00 78.31 84 GLY A CA 1
ATOM 654 C C . GLY A 1 84 ? -5.182 -6.751 4.912 1.00 78.31 84 GLY A C 1
ATOM 655 O O . GLY A 1 84 ? -6.383 -6.888 5.153 1.00 78.31 84 GLY A O 1
ATOM 656 N N . SER A 1 85 ? -4.670 -5.562 4.582 1.00 79.69 85 SER A N 1
ATOM 657 C CA . SER A 1 85 ? -5.439 -4.313 4.464 1.00 79.69 85 SER A CA 1
ATOM 658 C C . SER A 1 85 ? -6.600 -4.434 3.468 1.00 79.69 85 SER A C 1
ATOM 660 O O . SER A 1 85 ? -7.709 -3.951 3.716 1.00 79.69 85 SER A O 1
ATOM 662 N N . LEU A 1 86 ? -6.406 -5.179 2.372 1.00 79.88 86 LEU A N 1
ATOM 663 C CA . LEU A 1 86 ? -7.473 -5.435 1.401 1.00 79.88 86 LEU A CA 1
ATOM 664 C C . LEU A 1 86 ? -8.628 -6.252 2.001 1.00 79.88 86 LEU A C 1
ATOM 666 O O . LEU A 1 86 ? -9.793 -6.006 1.695 1.00 79.88 86 LEU A O 1
ATOM 670 N N . ALA A 1 87 ? -8.319 -7.239 2.845 1.00 79.44 87 ALA A N 1
ATOM 671 C CA . ALA A 1 87 ? -9.343 -8.033 3.516 1.00 79.44 87 ALA A CA 1
ATOM 672 C C . ALA A 1 87 ? -10.078 -7.181 4.557 1.00 79.44 87 ALA A C 1
ATOM 674 O O . ALA A 1 87 ? -11.306 -7.208 4.622 1.00 79.44 87 ALA A O 1
ATOM 675 N N . MET A 1 88 ? -9.336 -6.360 5.299 1.00 80.81 88 MET A N 1
ATOM 676 C CA . MET A 1 88 ? -9.906 -5.454 6.287 1.00 80.81 88 MET A CA 1
ATOM 677 C C . MET A 1 88 ? -10.868 -4.445 5.653 1.00 80.81 88 MET A C 1
ATOM 679 O O . MET A 1 88 ? -12.015 -4.354 6.070 1.00 80.81 88 MET A O 1
ATOM 683 N N . THR A 1 89 ? -10.468 -3.768 4.580 1.00 80.56 89 THR A N 1
ATOM 684 C CA . THR A 1 89 ? -11.340 -2.802 3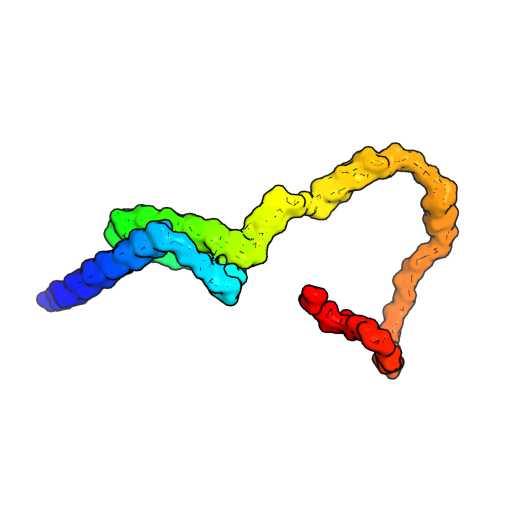.884 1.00 80.56 89 THR A CA 1
ATOM 685 C C . THR A 1 89 ? -12.568 -3.437 3.228 1.00 80.56 89 THR A C 1
ATOM 687 O O . THR A 1 89 ? -13.599 -2.780 3.099 1.00 80.56 89 THR A O 1
ATOM 690 N N . LYS A 1 90 ? -12.481 -4.703 2.799 1.00 82.38 90 LYS A N 1
ATOM 691 C CA . LYS A 1 90 ? -13.577 -5.390 2.105 1.00 82.38 90 LYS A CA 1
ATOM 692 C C . LYS A 1 90 ? -14.587 -6.043 3.047 1.00 82.38 90 LYS A C 1
ATOM 694 O O . LYS A 1 90 ? -15.766 -6.109 2.703 1.00 82.38 90 LYS A O 1
ATOM 699 N N . PHE A 1 91 ? -14.129 -6.569 4.180 1.00 82.38 91 PHE A N 1
ATOM 700 C CA . PHE A 1 91 ? 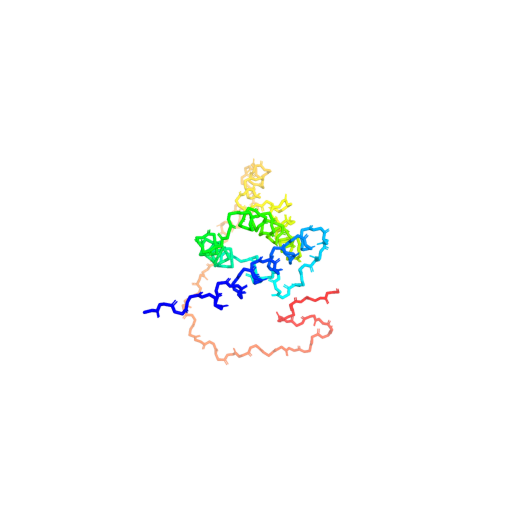-14.950 -7.407 5.058 1.00 82.38 91 PHE A CA 1
ATOM 701 C C . PHE A 1 91 ? -15.257 -6.775 6.418 1.00 82.38 91 PHE A C 1
ATOM 703 O O . PHE A 1 91 ? -16.202 -7.220 7.066 1.00 82.38 91 PHE A O 1
ATOM 710 N N . LEU A 1 92 ? -14.517 -5.748 6.854 1.00 83.88 92 LEU A N 1
ATOM 711 C CA . LEU A 1 92 ? -14.795 -5.056 8.113 1.00 83.88 92 LEU A CA 1
ATOM 712 C C . LEU A 1 92 ? -15.539 -3.735 7.841 1.00 83.88 92 LEU A C 1
ATOM 714 O O . LEU A 1 92 ? -14.986 -2.845 7.189 1.00 83.88 92 LEU A O 1
ATOM 718 N N . PRO A 1 93 ? -16.789 -3.574 8.322 1.00 81.06 93 PRO A N 1
ATOM 719 C CA . PRO A 1 93 ? -17.463 -2.284 8.277 1.00 81.06 93 PRO A CA 1
ATOM 720 C C . PRO A 1 93 ? -16.735 -1.287 9.183 1.00 81.06 93 PRO A C 1
ATOM 722 O O . PRO A 1 93 ? -16.179 -1.655 10.218 1.00 81.06 93 PRO A O 1
ATOM 725 N N . THR A 1 94 ? -16.765 -0.006 8.819 1.00 85.06 94 THR A N 1
ATOM 726 C CA . THR A 1 94 ? -16.250 1.048 9.701 1.00 85.06 94 THR A CA 1
ATOM 727 C C . THR A 1 94 ? -17.080 1.116 10.980 1.00 85.06 94 THR A C 1
ATOM 729 O O . THR A 1 94 ? -18.261 0.764 10.974 1.00 85.06 94 THR A O 1
ATOM 732 N N . GLU A 1 95 ? -16.495 1.610 12.074 1.00 85.38 95 GLU A N 1
ATOM 733 C CA . GLU A 1 95 ? -17.214 1.695 13.353 1.00 85.38 95 GLU A CA 1
ATOM 734 C C . GLU A 1 95 ? -18.496 2.530 13.237 1.00 85.38 95 GLU A C 1
ATOM 736 O O . GLU A 1 95 ? -19.510 2.173 13.820 1.00 85.38 95 GLU A O 1
ATOM 741 N N . ASN A 1 96 ? -18.501 3.574 12.402 1.00 87.50 96 ASN A N 1
ATOM 742 C CA . ASN A 1 96 ? -19.708 4.355 12.118 1.00 87.50 96 ASN A CA 1
ATOM 743 C C . ASN A 1 96 ? -20.809 3.508 11.471 1.00 87.50 96 ASN A C 1
ATOM 745 O O . ASN A 1 96 ? -21.965 3.579 11.880 1.00 87.50 96 ASN A O 1
ATOM 749 N N . VAL A 1 97 ? -20.451 2.688 10.482 1.00 86.88 97 VAL A N 1
ATOM 750 C CA . VAL A 1 97 ? -21.399 1.804 9.795 1.00 86.88 97 VAL A CA 1
ATOM 751 C C . VAL A 1 97 ? -21.893 0.718 10.750 1.00 86.88 97 VAL A C 1
ATOM 753 O O . VAL A 1 97 ? -23.095 0.491 10.856 1.00 86.88 97 VAL A O 1
ATOM 756 N N . LYS A 1 98 ? -20.988 0.086 11.504 1.00 8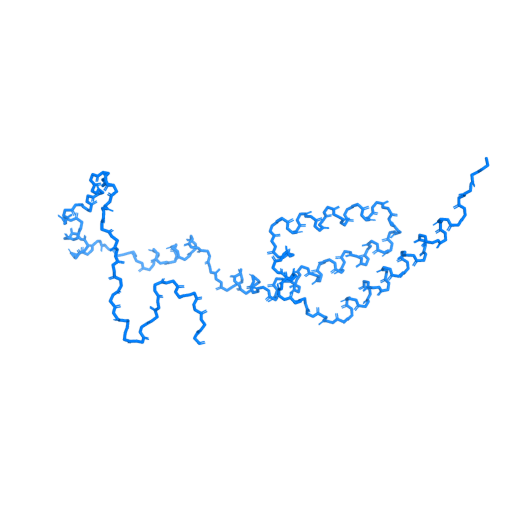8.69 98 LYS A N 1
ATOM 757 C CA . LYS A 1 98 ? -21.330 -0.899 12.538 1.00 88.69 98 LYS A CA 1
ATOM 758 C C . LYS A 1 98 ? -22.259 -0.307 13.601 1.00 88.69 98 LYS A C 1
ATOM 760 O O . LYS A 1 98 ? -23.264 -0.928 13.929 1.00 88.69 98 LYS A O 1
ATOM 765 N N . SER A 1 99 ? -21.945 0.884 14.106 1.00 89.50 99 SER A N 1
ATOM 766 C CA . SER A 1 99 ? -22.757 1.609 15.084 1.00 89.50 99 SER A CA 1
ATOM 767 C C . SER A 1 99 ? -24.147 1.894 14.526 1.00 89.50 99 SER A C 1
ATOM 769 O O . SER A 1 99 ? -25.132 1.563 15.170 1.00 89.50 99 SER A O 1
ATOM 771 N N . GLN A 1 100 ? -24.248 2.365 13.280 1.00 90.19 100 GLN A N 1
ATOM 772 C CA . GLN A 1 100 ? -25.535 2.581 12.621 1.00 90.19 100 GLN A CA 1
ATOM 773 C C . GLN A 1 100 ? -26.373 1.295 12.538 1.00 90.19 100 GLN A C 1
ATOM 775 O O . GLN A 1 100 ? -27.569 1.332 12.831 1.00 90.19 100 GLN A O 1
ATOM 780 N N . TYR A 1 101 ? -25.760 0.160 12.181 1.00 89.31 101 TYR A N 1
ATOM 781 C CA . TYR A 1 101 ? -26.446 -1.135 12.183 1.00 89.31 101 TYR A CA 1
ATOM 782 C C . TYR A 1 101 ? -26.902 -1.530 13.591 1.00 89.31 101 TYR A C 1
ATOM 784 O O . TYR A 1 101 ? -28.070 -1.856 13.776 1.00 89.31 101 TYR A O 1
ATOM 792 N N . LEU A 1 102 ? -26.024 -1.460 14.595 1.00 89.69 102 LEU A N 1
ATOM 793 C CA . LEU A 1 102 ? -26.366 -1.811 15.977 1.00 89.69 102 LEU A CA 1
ATOM 794 C C . LEU A 1 102 ? -27.451 -0.895 16.556 1.00 89.69 102 LEU A C 1
ATOM 796 O O . LEU A 1 102 ? -28.383 -1.382 17.187 1.00 89.69 102 LEU A O 1
ATOM 800 N N . SER A 1 103 ? -27.391 0.411 16.292 1.00 88.25 103 SER A N 1
ATOM 801 C CA . SER A 1 103 ? -28.427 1.367 16.689 1.00 88.25 103 SER A CA 1
ATOM 802 C C . SER A 1 103 ? -29.769 1.080 16.021 1.00 88.25 103 SER A C 1
ATOM 804 O O . SER A 1 103 ? -30.799 1.291 16.649 1.00 88.25 103 SER A O 1
ATOM 806 N N . ALA A 1 104 ? -29.781 0.581 14.781 1.00 89.69 104 ALA A N 1
ATOM 807 C CA . ALA A 1 104 ? -31.015 0.172 14.112 1.00 89.69 104 ALA A CA 1
ATOM 808 C C . ALA A 1 104 ? -31.649 -1.071 14.763 1.00 89.69 104 ALA A C 1
ATOM 810 O O . ALA A 1 104 ? -32.872 -1.169 14.818 1.00 89.69 104 ALA A O 1
ATOM 811 N N . PHE A 1 105 ? -30.839 -1.992 15.292 1.00 87.12 105 PHE A N 1
ATOM 812 C CA . PHE A 1 105 ? -31.333 -3.159 16.034 1.00 87.12 105 PHE A CA 1
ATOM 813 C C . PHE A 1 105 ? -31.667 -2.860 17.499 1.00 87.12 105 PHE A C 1
ATOM 815 O O . PHE A 1 105 ? -32.464 -3.583 18.085 1.00 87.12 105 PHE A O 1
ATOM 822 N N . ASN A 1 106 ? -31.117 -1.786 18.068 1.00 83.88 106 ASN A N 1
ATOM 823 C CA . ASN A 1 106 ? -31.340 -1.364 19.452 1.00 83.88 106 ASN A CA 1
ATOM 824 C C . ASN A 1 106 ? -32.357 -0.214 19.566 1.00 83.88 106 ASN A C 1
ATOM 826 O O . ASN A 1 106 ? -32.273 0.601 20.481 1.00 83.88 106 ASN A O 1
ATOM 830 N N . GLN A 1 107 ? -33.333 -0.133 18.655 1.00 82.00 107 GLN A N 1
ATOM 831 C CA . GLN A 1 107 ? -34.435 0.842 18.714 1.00 82.00 107 GLN A CA 1
ATOM 832 C C . GLN A 1 107 ? -35.507 0.439 19.741 1.00 82.00 107 GLN A C 1
ATOM 834 O O . GLN A 1 107 ? -36.703 0.431 19.444 1.00 82.00 107 GLN A O 1
ATOM 839 N N . PHE A 1 108 ? -35.085 0.071 20.948 1.00 82.19 108 PHE A N 1
ATOM 840 C CA . PHE A 1 108 ? -35.992 -0.247 22.042 1.00 82.19 108 PHE A CA 1
ATOM 841 C C . PHE A 1 108 ? -36.190 0.987 22.926 1.00 82.19 108 PHE A C 1
ATOM 843 O O . PHE A 1 108 ? -35.262 1.784 23.089 1.00 82.19 108 PHE A O 1
ATOM 850 N N . PRO A 1 109 ? -37.390 1.179 23.499 1.00 78.56 109 PRO A N 1
ATOM 851 C CA . PRO A 1 109 ? -37.549 2.132 24.587 1.00 78.56 109 PRO A CA 1
ATOM 852 C C . PRO A 1 109 ? -36.581 1.772 25.723 1.00 78.56 109 PRO A C 1
ATOM 854 O O . PRO A 1 109 ? -36.282 0.596 25.933 1.00 78.56 109 PRO A O 1
ATOM 857 N N . VAL A 1 110 ? -36.087 2.794 26.426 1.00 78.06 110 VAL A N 1
ATOM 858 C CA . VAL A 1 110 ? -35.159 2.646 27.559 1.00 78.06 110 VAL A CA 1
ATOM 859 C C . VAL A 1 110 ? -35.703 1.588 28.521 1.00 78.06 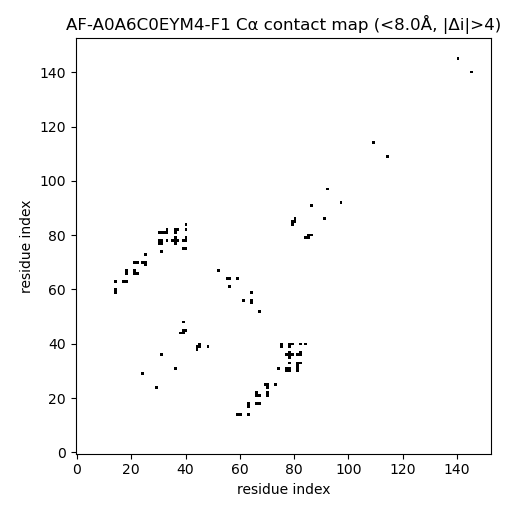110 VAL A C 1
ATOM 861 O O . VAL A 1 110 ? -36.870 1.661 28.915 1.00 78.06 110 VAL A O 1
ATOM 864 N N . THR A 1 111 ? -34.891 0.579 28.850 1.00 84.44 111 THR A N 1
ATOM 865 C CA . THR A 1 111 ? -35.315 -0.486 29.765 1.00 84.44 111 THR A CA 1
ATOM 866 C C . THR A 1 111 ? -35.202 -0.025 31.216 1.00 84.44 111 THR A C 1
ATOM 868 O O . THR A 1 111 ? -34.496 0.935 31.527 1.00 84.44 111 THR A O 1
ATOM 871 N N . LEU A 1 112 ? -35.887 -0.728 32.120 1.00 81.31 112 LEU A N 1
ATOM 872 C CA . LEU A 1 112 ? -35.839 -0.437 33.555 1.00 81.31 112 LEU A CA 1
ATOM 873 C C . LEU A 1 112 ? -34.415 -0.556 34.111 1.00 81.31 112 LEU A C 1
ATOM 875 O O . LEU A 1 112 ? -34.016 0.219 34.975 1.00 81.31 112 LEU A O 1
ATOM 879 N N . GLU A 1 113 ? -33.632 -1.503 33.603 1.00 82.50 113 GLU A N 1
ATOM 880 C CA . GLU A 1 113 ? -32.234 -1.689 33.982 1.00 82.50 113 GLU A CA 1
ATOM 881 C C . GLU A 1 113 ? -31.387 -0.491 33.544 1.00 82.50 113 GLU A C 1
ATOM 883 O O . GLU A 1 113 ? -30.593 0.017 34.332 1.00 82.50 113 GLU A O 1
ATOM 888 N N . GLU A 1 114 ? -31.594 -0.001 32.322 1.00 78.62 114 GLU A N 1
ATOM 889 C CA . GLU A 1 114 ? -30.895 1.167 31.784 1.00 78.62 114 GLU A CA 1
ATOM 890 C C . GLU A 1 114 ? -31.259 2.445 32.562 1.00 78.62 114 GLU A C 1
ATOM 892 O O . GLU A 1 114 ? -30.386 3.252 32.880 1.00 78.62 114 GLU A O 1
ATOM 897 N N . GLU A 1 115 ? -32.533 2.610 32.932 1.00 80.62 115 GLU A N 1
ATOM 898 C CA . GLU A 1 115 ? -33.015 3.735 33.740 1.00 80.62 115 GLU A CA 1
ATOM 899 C C . GLU A 1 115 ? -32.411 3.719 35.154 1.00 80.62 115 GLU A C 1
ATOM 901 O O . GLU A 1 115 ? -31.930 4.744 35.643 1.00 80.62 115 GLU A O 1
ATOM 906 N N . VAL A 1 116 ? -32.364 2.551 35.800 1.00 83.19 116 VAL A N 1
ATOM 907 C CA . VAL A 1 116 ? -31.743 2.396 37.123 1.00 83.19 116 VAL A CA 1
ATOM 908 C C . VAL A 1 116 ? -30.231 2.625 37.051 1.00 83.19 116 VAL A C 1
ATOM 910 O O . VAL A 1 116 ? -29.684 3.274 37.941 1.00 83.19 116 VAL A O 1
ATOM 913 N N . VAL A 1 117 ? -29.550 2.161 35.995 1.00 79.75 117 VAL A N 1
ATOM 914 C CA . VAL A 1 117 ? -28.112 2.409 35.771 1.00 79.75 117 VAL A CA 1
ATOM 915 C C . VAL A 1 117 ? -27.828 3.895 35.545 1.00 79.75 117 VAL A C 1
ATOM 917 O O . VAL A 1 117 ? -26.853 4.411 36.087 1.00 79.75 117 VAL A O 1
ATOM 920 N N . GLN A 1 118 ? -28.691 4.613 34.823 1.00 79.25 118 GLN A N 1
ATOM 921 C CA . GLN A 1 118 ? -28.577 6.069 34.654 1.00 79.25 118 GLN A CA 1
ATOM 922 C C . GLN A 1 118 ? -28.788 6.841 35.964 1.00 79.25 118 GLN A C 1
ATOM 924 O O . GLN A 1 118 ? -28.230 7.925 36.134 1.00 79.25 118 GLN A O 1
ATOM 929 N N . GLN A 1 119 ? -29.577 6.290 36.890 1.00 79.94 119 GLN A N 1
ATOM 930 C CA . GLN A 1 119 ? -29.778 6.839 38.234 1.00 79.94 119 GLN A CA 1
ATOM 931 C C . GLN A 1 119 ? -28.664 6.451 39.219 1.00 79.94 119 GLN A C 1
ATOM 933 O O . GLN A 1 119 ? -28.583 7.032 40.306 1.00 79.94 119 GLN A O 1
ATOM 938 N N . MET A 1 120 ? -27.785 5.503 38.867 1.00 79.25 120 MET A N 1
ATOM 939 C CA . MET A 1 120 ? -26.579 5.252 39.653 1.00 79.25 120 MET A CA 1
ATOM 940 C C . MET A 1 120 ? -25.671 6.483 39.593 1.00 79.25 120 MET A C 1
ATOM 942 O O . MET A 1 120 ? -25.586 7.172 38.577 1.00 79.25 120 MET A O 1
ATOM 946 N N . ALA A 1 121 ? -25.003 6.782 40.710 1.00 68.94 121 ALA A N 1
ATOM 947 C CA . ALA A 1 121 ? -24.127 7.943 40.808 1.00 68.94 121 ALA A CA 1
ATOM 948 C C . ALA A 1 121 ? -23.139 7.973 39.626 1.00 68.94 121 ALA A C 1
ATOM 950 O O . ALA A 1 121 ? -22.556 6.930 39.307 1.00 68.94 121 ALA A O 1
ATOM 951 N N . PRO A 1 122 ? -22.928 9.139 38.983 1.00 69.38 122 PRO A N 1
ATOM 952 C CA . PRO A 1 122 ? -22.019 9.229 37.853 1.00 69.38 122 PRO A CA 1
ATOM 953 C C . PRO A 1 122 ? -20.649 8.708 38.272 1.00 69.38 122 PRO A C 1
ATOM 955 O O . PRO A 1 122 ? -20.198 8.973 39.393 1.00 69.38 122 PRO A O 1
ATOM 958 N N . LEU A 1 123 ? -19.977 7.997 37.361 1.00 63.19 123 LEU A N 1
ATOM 959 C CA . LEU A 1 123 ? -18.554 7.715 37.492 1.00 63.19 123 LEU A CA 1
ATOM 960 C C . LEU A 1 123 ? -17.850 9.067 37.608 1.00 63.19 123 LEU A C 1
ATOM 962 O O . LEU A 1 123 ? -17.603 9.740 36.609 1.00 63.19 123 LEU A O 1
ATOM 966 N N . GLN A 1 124 ? -17.592 9.511 38.839 1.00 56.84 124 GLN A N 1
ATOM 967 C CA . GLN A 1 124 ? -16.777 10.686 39.056 1.00 56.84 124 GLN A CA 1
ATOM 968 C C . GLN A 1 124 ? -15.428 10.359 38.437 1.00 56.84 124 GLN A C 1
ATOM 970 O O . GLN A 1 124 ? -14.737 9.443 38.890 1.00 56.84 124 GLN A O 1
ATOM 975 N N . SER A 1 125 ? -15.046 11.117 37.411 1.00 57.00 125 SER A N 1
ATOM 976 C CA . SER A 1 125 ? -13.640 11.336 37.119 1.00 57.00 125 SER A CA 1
ATOM 977 C C . SER A 1 125 ? -13.049 11.828 38.429 1.00 57.00 125 SER A C 1
ATOM 979 O O . SER A 1 125 ? -13.278 12.974 38.819 1.00 57.00 125 SER A O 1
ATOM 981 N N . GLY A 1 126 ? -12.423 10.916 39.175 1.00 60.94 126 GLY A N 1
ATOM 982 C CA . GLY A 1 126 ? -11.870 11.240 40.477 1.00 60.94 126 GLY A CA 1
ATOM 983 C C . GLY A 1 126 ? -10.991 12.486 40.349 1.00 60.94 126 GLY A C 1
ATOM 984 O O . GLY A 1 126 ? -10.413 12.707 39.276 1.00 60.94 126 GLY A O 1
ATOM 985 N N . PRO A 1 127 ? -10.896 13.319 41.401 1.00 66.56 127 PRO A N 1
ATOM 986 C CA . PRO A 1 127 ? -10.003 14.475 41.392 1.00 66.56 127 PRO A CA 1
ATOM 987 C C . PRO A 1 127 ? -8.633 14.040 40.874 1.00 66.56 127 PRO A C 1
ATOM 989 O O . PRO A 1 127 ? -8.214 12.934 41.217 1.00 66.56 127 PRO A O 1
ATOM 992 N N . SER A 1 128 ? -7.984 14.874 40.042 1.00 63.06 128 SER A N 1
ATOM 993 C CA . SER A 1 128 ? -6.658 14.617 39.454 1.00 63.06 128 SER A CA 1
ATOM 994 C C . SER A 1 128 ? -5.782 13.904 40.474 1.00 63.06 128 SER A C 1
ATOM 996 O O . SER A 1 128 ? -5.278 14.531 41.407 1.00 63.06 128 SER A O 1
ATOM 998 N N . MET A 1 129 ? -5.681 12.579 40.346 1.00 61.97 129 MET A N 1
ATOM 999 C CA . MET A 1 129 ? -5.027 11.785 41.367 1.00 61.97 129 MET A CA 1
ATOM 1000 C C . MET A 1 129 ? -3.556 12.159 41.303 1.00 61.97 129 MET A C 1
ATOM 1002 O O . MET A 1 129 ? -2.913 11.950 40.273 1.00 61.97 129 MET A O 1
ATOM 1006 N N . SER A 1 130 ? -3.027 12.732 42.386 1.00 70.75 130 SER A N 1
ATOM 1007 C CA . SER A 1 130 ? -1.584 12.855 42.572 1.00 70.75 130 SER A CA 1
ATOM 1008 C C . SER A 1 130 ? -0.942 11.507 42.228 1.00 70.75 130 SER A C 1
ATOM 1010 O O . SER A 1 130 ? -1.533 10.476 42.575 1.00 70.75 130 SER A O 1
ATOM 1012 N N . PRO A 1 131 ? 0.211 11.484 41.531 1.00 70.06 131 PRO A N 1
ATOM 1013 C CA . PRO A 1 131 ? 0.817 10.243 41.065 1.00 70.06 131 PRO A CA 1
ATOM 1014 C C . PRO A 1 131 ? 0.895 9.247 42.221 1.00 70.06 131 PRO A C 1
ATOM 1016 O O . PRO A 1 131 ? 1.539 9.507 43.239 1.00 70.06 131 PRO A O 1
ATOM 1019 N N . LYS A 1 132 ? 0.149 8.142 42.103 1.00 64.50 132 LYS A N 1
ATOM 1020 C CA . LYS A 1 132 ? 0.088 7.126 43.152 1.00 64.50 132 LYS A CA 1
ATOM 1021 C C . LYS A 1 132 ? 1.490 6.540 43.313 1.00 64.50 132 LYS A C 1
ATOM 1023 O O . LYS A 1 132 ? 2.095 6.123 42.333 1.00 64.50 132 LYS A O 1
ATOM 1028 N N . SER A 1 133 ? 1.985 6.473 44.547 1.00 73.44 133 SER A N 1
ATOM 1029 C CA . SER A 1 133 ? 3.270 5.835 44.885 1.00 73.44 133 SER A CA 1
ATOM 1030 C C . SER A 1 133 ? 3.222 4.304 44.834 1.00 73.44 133 SER A C 1
ATOM 1032 O O . SER A 1 133 ? 4.224 3.635 45.071 1.00 73.44 133 SER A O 1
ATOM 1034 N N . PHE A 1 134 ? 2.050 3.740 44.553 1.00 73.94 134 PHE A N 1
ATOM 1035 C CA . PHE A 1 134 ? 1.850 2.313 44.395 1.00 73.94 134 PHE A CA 1
ATOM 1036 C C . PHE A 1 134 ? 2.219 1.904 42.965 1.00 73.94 134 PHE A C 1
ATOM 1038 O O . PHE A 1 134 ? 1.623 2.372 41.995 1.00 73.94 134 PHE A O 1
ATOM 1045 N N . SER A 1 135 ? 3.198 1.009 42.861 1.00 67.38 135 SER A N 1
ATOM 1046 C CA . SER A 1 135 ? 3.449 0.228 41.657 1.00 67.38 135 SER A CA 1
ATOM 1047 C C . SER A 1 135 ? 2.651 -1.074 41.769 1.00 67.38 135 SER A C 1
ATOM 1049 O O . SER A 1 135 ? 2.791 -1.760 42.788 1.00 67.38 135 SER A O 1
ATOM 1051 N N . PRO A 1 136 ? 1.802 -1.427 40.789 1.00 70.25 136 PRO A N 1
ATOM 1052 C CA . PRO A 1 136 ? 1.131 -2.716 40.784 1.00 70.25 136 PRO A CA 1
ATOM 1053 C C . PRO A 1 136 ? 2.176 -3.829 40.717 1.00 70.25 136 PRO A C 1
ATOM 1055 O O . PRO A 1 136 ? 2.874 -3.997 39.721 1.00 70.25 136 PRO A O 1
ATOM 1058 N N . ILE A 1 137 ? 2.281 -4.590 41.802 1.00 73.06 137 ILE A N 1
ATOM 1059 C CA . ILE A 1 137 ? 3.047 -5.831 41.838 1.00 73.06 137 ILE A CA 1
ATOM 1060 C C . ILE A 1 137 ? 2.135 -6.913 41.270 1.00 73.06 137 ILE A C 1
ATOM 1062 O O . ILE A 1 137 ? 1.145 -7.286 41.899 1.00 73.06 137 ILE A O 1
ATOM 1066 N N . LEU A 1 138 ? 2.431 -7.369 40.054 1.00 76.31 138 LEU A N 1
ATOM 1067 C CA . LEU A 1 138 ? 1.800 -8.567 39.514 1.00 76.31 138 LEU A CA 1
ATOM 1068 C C . LEU A 1 138 ? 2.220 -9.757 40.378 1.00 76.31 138 LEU A C 1
ATOM 1070 O O . LEU A 1 138 ? 3.411 -10.010 40.554 1.00 76.31 138 LEU A O 1
ATOM 1074 N N . ASN A 1 139 ? 1.229 -10.445 40.941 1.00 74.00 139 ASN A N 1
ATOM 1075 C CA . ASN A 1 139 ? 1.447 -11.719 41.610 1.00 74.00 139 ASN A CA 1
ATOM 1076 C C . ASN A 1 139 ? 1.588 -12.836 40.563 1.00 74.00 139 ASN A C 1
ATOM 1078 O O . ASN A 1 139 ? 1.411 -12.585 39.368 1.00 74.00 139 ASN A O 1
ATOM 1082 N N . ASP A 1 140 ? 1.911 -14.047 41.010 1.00 82.75 140 ASP A N 1
ATOM 1083 C CA . ASP A 1 140 ? 2.082 -15.202 40.124 1.00 82.75 140 ASP A CA 1
ATOM 1084 C C . ASP A 1 140 ? 0.876 -15.378 39.181 1.00 82.75 140 ASP A C 1
ATOM 1086 O O . ASP A 1 140 ? -0.282 -15.370 39.605 1.00 82.75 140 ASP A O 1
ATOM 1090 N N . LEU A 1 141 ? 1.163 -15.466 37.882 1.00 78.25 141 LEU A N 1
ATOM 1091 C CA . LEU A 1 141 ? 0.171 -15.417 36.812 1.00 78.25 141 LEU A CA 1
ATOM 1092 C C . LEU A 1 141 ? -0.515 -16.768 36.586 1.00 78.25 141 LEU A C 1
ATOM 1094 O O . LEU A 1 141 ? -1.490 -16.794 35.847 1.00 78.25 141 LEU A O 1
ATOM 1098 N N . HIS A 1 142 ? -0.058 -17.866 37.204 1.00 82.62 142 HIS A N 1
ATOM 1099 C CA . HIS A 1 142 ? -0.646 -19.207 37.029 1.00 82.62 142 HIS A CA 1
ATOM 1100 C C . HIS A 1 142 ? -0.954 -19.533 35.551 1.00 82.62 142 HIS A C 1
ATOM 1102 O O . HIS A 1 142 ? -2.094 -19.819 35.191 1.00 82.62 142 HIS A O 1
ATOM 1108 N N . ASP A 1 143 ? 0.059 -19.413 34.686 1.00 78.62 143 ASP A N 1
ATOM 1109 C CA . ASP A 1 143 ? -0.038 -19.606 33.228 1.00 78.62 143 ASP A CA 1
ATOM 1110 C C . ASP A 1 143 ? -0.999 -18.647 32.485 1.00 78.62 143 ASP A C 1
ATOM 1112 O O . ASP A 1 143 ? -1.281 -18.832 31.299 1.00 78.62 143 ASP A O 1
ATOM 1116 N N . ALA A 1 144 ? -1.476 -17.577 33.130 1.00 77.44 144 ALA A N 1
ATOM 1117 C CA . ALA A 1 144 ? -2.209 -16.511 32.458 1.00 77.44 144 ALA A CA 1
ATOM 1118 C C . ALA A 1 144 ? -1.284 -15.672 31.564 1.00 77.44 144 ALA A C 1
ATOM 1120 O O . ALA A 1 144 ? -0.128 -15.385 31.890 1.00 77.44 144 ALA A O 1
ATOM 1121 N N . ALA A 1 145 ? -1.828 -15.222 30.434 1.00 73.00 145 ALA A N 1
ATOM 1122 C CA . ALA A 1 145 ? -1.136 -14.304 29.546 1.00 73.00 145 ALA A CA 1
ATOM 1123 C C . ALA A 1 145 ? -0.794 -12.998 30.282 1.00 73.00 145 ALA A C 1
ATOM 1125 O O . ALA A 1 145 ? -1.619 -12.418 30.990 1.00 73.00 145 ALA A O 1
ATOM 1126 N N . ASN A 1 146 ? 0.442 -12.530 30.107 1.00 74.06 146 ASN A N 1
ATOM 1127 C CA . ASN A 1 146 ? 0.898 -11.266 30.678 1.00 74.06 146 ASN A CA 1
ATOM 1128 C C . ASN A 1 146 ? 0.045 -10.098 30.135 1.00 74.06 146 ASN A C 1
ATOM 1130 O O . ASN A 1 146 ? -0.393 -10.124 28.989 1.00 74.06 146 ASN A O 1
ATOM 1134 N N . VAL A 1 147 ? -0.141 -9.039 30.923 1.00 67.62 147 VAL A N 1
ATOM 1135 C CA . VAL A 1 147 ? -0.897 -7.825 30.552 1.00 67.62 147 VAL A CA 1
ATOM 1136 C C . VAL A 1 147 ? -0.357 -7.161 29.272 1.00 67.62 147 VAL A C 1
ATOM 1138 O O . VAL A 1 147 ? -1.102 -6.493 28.565 1.00 67.62 147 VAL A O 1
ATOM 1141 N N . ASN A 1 148 ? 0.921 -7.386 28.942 1.00 68.25 148 ASN A N 1
ATOM 1142 C CA . ASN A 1 148 ? 1.569 -6.918 27.707 1.00 68.25 148 ASN A CA 1
ATOM 1143 C C . ASN A 1 148 ? 1.704 -8.010 26.625 1.00 68.25 148 ASN A C 1
ATOM 1145 O O . ASN A 1 148 ? 2.574 -7.930 25.756 1.00 68.25 148 ASN A O 1
ATOM 1149 N N . TYR A 1 149 ? 0.916 -9.081 26.703 1.00 69.31 149 TYR A N 1
ATOM 1150 C CA . TYR A 1 149 ? 0.953 -10.162 25.727 1.00 69.31 149 TYR A CA 1
ATOM 1151 C C . TYR A 1 149 ? 0.249 -9.736 24.431 1.00 69.31 149 TYR A C 1
ATOM 1153 O O . TYR A 1 149 ? -0.973 -9.659 24.362 1.00 69.31 149 TYR A O 1
ATOM 1161 N N . ASN A 1 150 ? 1.040 -9.493 23.385 1.00 68.94 150 ASN A N 1
ATOM 1162 C CA . ASN A 1 150 ? 0.559 -9.050 22.071 1.00 68.94 150 ASN A CA 1
ATOM 1163 C C . ASN A 1 150 ? 0.071 -10.185 21.147 1.00 68.94 150 ASN A C 1
ATOM 1165 O O . ASN A 1 150 ? -0.112 -9.945 19.960 1.00 68.94 150 ASN A O 1
ATOM 1169 N N . GLY A 1 151 ? -0.178 -11.388 21.678 1.00 58.56 151 GLY A N 1
ATOM 1170 C CA . GLY A 1 151 ? -0.874 -12.458 20.959 1.00 58.56 151 GLY A CA 1
ATOM 1171 C C . GLY A 1 151 ? -0.092 -13.128 19.827 1.00 58.56 151 GLY A C 1
ATOM 1172 O O . GLY A 1 151 ? 0.064 -12.571 18.748 1.00 58.56 151 GLY A O 1
ATOM 1173 N N . VAL A 1 152 ? 0.262 -14.397 20.028 1.00 55.31 152 VAL A N 1
ATOM 1174 C CA . VAL A 1 152 ? 0.110 -15.428 18.987 1.00 55.31 152 VAL A CA 1
ATOM 1175 C C . VAL A 1 152 ? -0.335 -16.690 19.716 1.00 55.31 152 VAL A C 1
ATOM 1177 O O . VAL A 1 152 ? 0.460 -17.286 20.443 1.00 55.31 152 VAL A O 1
ATOM 1180 N N . VAL A 1 153 ? -1.624 -17.013 19.595 1.00 53.34 153 VAL A N 1
ATOM 1181 C CA . VAL A 1 153 ? -2.173 -18.311 20.018 1.00 53.34 153 VAL A CA 1
ATOM 1182 C C . VAL A 1 153 ? -1.722 -19.377 19.032 1.00 53.34 153 VAL A C 1
ATOM 1184 O O . VAL A 1 153 ? -1.758 -19.074 17.816 1.00 53.34 153 VAL A O 1
#

Foldseek 3Di:
DDPPPPVVVVVVVVLVVLLVVLVCLLPDLDQDDQVVLVCCQDPVNVVVVVVVLVVVCVVHDVVSSVSVVSSVVSSNVSSCVNNVVVVCVPPPDDPVVVVVVVVVVVPDDQDPVNVVVVVPDPPPPPPPDDPDPDDDDDDDCVPPADPPRPDDD